Protein AF-A0A7X7Q2X2-F1 (afdb_monomer_lite)

Secondary structure (DSSP, 8-state):
--HHHHHHHHHHHHHHHTTSS-SHHHHHHH-HHHHHHHHHHHHHHHHHHHHHHHHHHTT--GGG----EEEETTEEEEHHHHHHHHHHHHHHHHHHHHHHHHHHHHHHHHHHHHT---HHHHHHHHHHHHTT--

Foldseek 3Di:
DDPVVLLVLLLVLLCVLVVVDPCVVVCCLVPPVNLVVLLVVLVVLLVVLVVVLVCLVVCVPVVPPQQDWDDDDPDTDGVNNVSNVVSVVSNVVSVVVNVVSVVSSVSNVVSNVVQHPDPVNVVVSVVSNVVSPD

Radius of gyration: 22.98 Å; chains: 1; bounding box: 56×24×61 Å

pLDDT: mean 75.87, std 13.73, range [36.34, 94.0]

Structure (mmCIF, N/CA/C/O backbone):
data_AF-A0A7X7Q2X2-F1
#
_entry.id   AF-A0A7X7Q2X2-F1
#
loop_
_atom_site.group_PDB
_atom_site.id
_atom_site.type_symbol
_atom_site.label_atom_id
_atom_site.label_alt_id
_atom_site.label_comp_id
_atom_site.label_asym_id
_atom_site.label_entity_id
_atom_site.label_seq_id
_atom_site.pdbx_PDB_ins_code
_atom_site.Cartn_x
_atom_site.Cartn_y
_atom_site.Cartn_z
_atom_site.occupancy
_atom_site.B_iso_or_equiv
_atom_site.auth_seq_id
_atom_site.auth_comp_id
_atom_site.auth_asym_id
_atom_site.auth_atom_id
_atom_site.pdbx_PDB_model_num
ATOM 1 N N . MET A 1 1 ? -10.763 -0.823 -4.105 1.00 55.44 1 MET A N 1
ATOM 2 C CA . MET A 1 1 ? -10.871 -1.768 -2.963 1.00 55.44 1 MET A CA 1
ATOM 3 C C . MET A 1 1 ? -12.228 -2.457 -3.032 1.00 5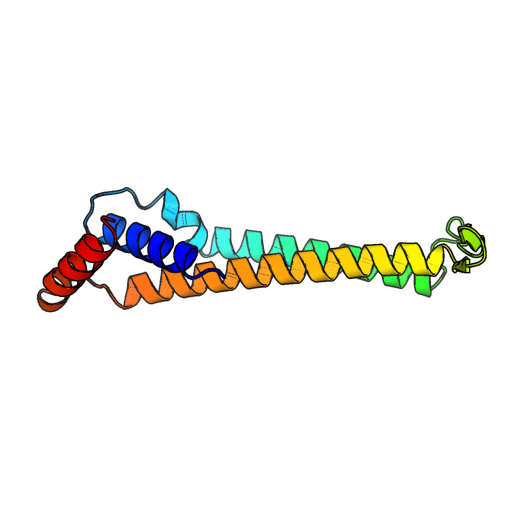5.44 1 MET A C 1
ATOM 5 O O . MET A 1 1 ? -13.220 -1.749 -3.126 1.00 55.44 1 MET A O 1
ATOM 9 N N . ARG A 1 2 ? -12.290 -3.798 -3.063 1.00 59.25 2 ARG A N 1
ATOM 10 C CA . ARG A 1 2 ? -13.566 -4.537 -3.182 1.00 59.25 2 ARG A CA 1
ATOM 11 C C . ARG A 1 2 ? -14.468 -4.277 -1.962 1.00 59.25 2 ARG A C 1
ATOM 13 O O . ARG A 1 2 ? -13.960 -4.129 -0.849 1.00 59.25 2 ARG A O 1
ATOM 20 N N . LYS A 1 3 ? -15.792 -4.265 -2.168 1.00 53.62 3 LYS A N 1
ATOM 21 C CA . LYS A 1 3 ? -16.838 -4.033 -1.143 1.00 53.62 3 LYS A CA 1
ATOM 22 C C . LYS A 1 3 ? -16.669 -4.931 0.100 1.00 53.62 3 LYS A C 1
ATOM 24 O O . LYS A 1 3 ? -16.873 -4.467 1.217 1.00 53.62 3 LYS A O 1
ATOM 29 N N . TYR A 1 4 ? -16.197 -6.167 -0.088 1.00 54.25 4 TYR A N 1
ATOM 30 C CA . TYR A 1 4 ? -15.926 -7.139 0.981 1.00 54.25 4 TYR A CA 1
ATOM 31 C C . TYR A 1 4 ? -14.819 -6.709 1.957 1.00 54.25 4 TYR A C 1
ATOM 33 O O . TYR A 1 4 ? -15.007 -6.799 3.166 1.00 54.25 4 TYR A O 1
ATOM 41 N N . ASN A 1 5 ? -13.710 -6.131 1.477 1.00 70.25 5 ASN A N 1
ATOM 42 C CA . ASN A 1 5 ? -12.624 -5.701 2.370 1.00 70.25 5 ASN A CA 1
ATOM 43 C C . ASN A 1 5 ? -13.029 -4.530 3.273 1.00 70.25 5 ASN A C 1
ATOM 45 O O . ASN A 1 5 ? -12.481 -4.388 4.361 1.00 70.25 5 ASN A O 1
ATOM 49 N N . ARG A 1 6 ? -13.976 -3.689 2.833 1.00 72.12 6 ARG A N 1
ATOM 50 C CA . ARG A 1 6 ? -14.511 -2.600 3.664 1.00 72.12 6 ARG A CA 1
ATOM 51 C C . ARG A 1 6 ? -15.358 -3.157 4.806 1.00 72.12 6 ARG A C 1
ATOM 53 O O . ARG A 1 6 ? -15.098 -2.813 5.950 1.00 72.12 6 ARG A O 1
ATOM 60 N N . LYS A 1 7 ? -16.291 -4.073 4.508 1.00 74.69 7 LYS A N 1
ATOM 61 C CA . LYS A 1 7 ? -17.131 -4.730 5.526 1.00 74.69 7 LYS A CA 1
ATOM 62 C C . LYS A 1 7 ? -16.297 -5.427 6.604 1.00 74.69 7 LYS A C 1
ATOM 64 O O . LYS A 1 7 ? -16.572 -5.240 7.781 1.00 74.69 7 LYS A O 1
ATOM 69 N N . ILE A 1 8 ? -15.251 -6.160 6.210 1.00 77.12 8 ILE A N 1
ATOM 70 C CA . ILE A 1 8 ? -14.369 -6.874 7.150 1.00 77.12 8 ILE A CA 1
ATOM 71 C C . ILE A 1 8 ? -13.608 -5.898 8.059 1.00 77.12 8 ILE A C 1
ATOM 73 O O . ILE A 1 8 ? -13.532 -6.112 9.265 1.00 77.12 8 ILE A O 1
ATOM 77 N N . LEU A 1 9 ? -13.061 -4.805 7.515 1.00 78.12 9 LEU A N 1
ATOM 78 C CA . LEU A 1 9 ? -12.370 -3.798 8.331 1.00 78.12 9 LEU A CA 1
ATOM 79 C C . LEU A 1 9 ? -13.317 -3.102 9.304 1.00 78.12 9 LEU A C 1
ATOM 81 O O . LEU A 1 9 ? -12.952 -2.884 10.456 1.00 78.12 9 LEU A O 1
ATOM 85 N N . THR A 1 10 ? -14.533 -2.788 8.859 1.00 78.19 10 THR A N 1
ATOM 86 C CA . THR A 1 10 ? -15.568 -2.234 9.731 1.00 78.19 10 THR A CA 1
ATOM 87 C C . THR A 1 10 ? -15.929 -3.215 10.844 1.00 78.19 10 THR A C 1
ATOM 89 O O . THR A 1 10 ? -15.960 -2.816 12.005 1.00 78.19 10 THR A O 1
ATOM 92 N N . ALA A 1 11 ? -16.109 -4.498 10.519 1.00 76.25 11 ALA A N 1
ATOM 93 C CA . ALA A 1 11 ? -16.363 -5.557 11.493 1.00 76.25 11 ALA A CA 1
ATOM 94 C C . ALA A 1 11 ? -15.250 -5.656 12.544 1.00 76.25 11 ALA A C 1
ATOM 96 O O . ALA A 1 11 ? -15.535 -5.684 13.737 1.00 76.25 11 ALA A O 1
ATOM 97 N N . LEU A 1 12 ? -13.986 -5.645 12.109 1.00 79.50 12 LEU A N 1
ATOM 98 C CA . LEU A 1 12 ? -12.821 -5.686 12.997 1.00 79.50 12 LEU A CA 1
ATOM 99 C C . LEU A 1 12 ? -12.793 -4.485 13.946 1.00 79.50 12 LEU A C 1
ATOM 101 O O . LEU A 1 12 ? -12.604 -4.655 15.147 1.00 79.50 12 LEU A O 1
ATOM 105 N N . VAL A 1 13 ? -13.015 -3.274 13.428 1.00 83.00 13 VAL A N 1
ATOM 106 C CA . VAL A 1 13 ? -13.076 -2.059 14.257 1.00 83.00 13 VAL A CA 1
ATOM 107 C C . VAL A 1 13 ? -14.207 -2.145 15.282 1.00 83.00 13 VAL A C 1
ATOM 109 O O . VAL A 1 13 ? -14.001 -1.798 16.443 1.00 83.00 13 VAL A O 1
ATOM 112 N N . MET A 1 14 ? -15.380 -2.637 14.879 1.00 77.75 14 MET A N 1
ATOM 113 C CA . MET A 1 14 ? -16.520 -2.796 15.782 1.00 77.75 14 MET A CA 1
ATOM 114 C C . MET A 1 14 ? -16.287 -3.859 16.849 1.00 77.75 14 MET A C 1
ATOM 116 O O . MET A 1 14 ? -16.589 -3.615 18.013 1.00 77.75 14 MET A O 1
ATOM 120 N N . ALA A 1 15 ? -15.726 -5.010 16.478 1.00 76.88 15 ALA A N 1
ATOM 121 C CA . ALA A 1 15 ? -15.371 -6.061 17.423 1.00 76.88 15 ALA A CA 1
ATOM 122 C C . ALA A 1 15 ? -14.377 -5.541 18.471 1.00 76.88 15 ALA A C 1
ATOM 124 O O . ALA A 1 15 ? -14.531 -5.829 19.655 1.00 76.88 15 ALA A O 1
ATOM 125 N N . TYR A 1 16 ? -13.404 -4.722 18.053 1.00 81.19 16 TYR A N 1
ATOM 126 C CA . TYR A 1 16 ? -12.480 -4.076 18.981 1.00 81.19 16 TYR A CA 1
ATOM 127 C C . TYR A 1 16 ? -13.189 -3.081 19.902 1.00 81.19 16 TYR A C 1
ATOM 129 O O . TYR A 1 16 ? -13.020 -3.162 21.114 1.00 81.19 16 TYR A O 1
ATOM 137 N N . LYS A 1 17 ? -14.010 -2.172 19.353 1.00 78.81 17 LYS A N 1
ATOM 138 C CA . LYS A 1 17 ? -14.768 -1.207 20.165 1.00 78.81 17 LYS A CA 1
ATOM 139 C C . LYS A 1 17 ? -15.628 -1.930 21.204 1.00 78.81 17 LYS A C 1
ATOM 141 O O . LYS A 1 17 ? -15.612 -1.520 22.351 1.00 78.81 17 LYS A O 1
ATOM 146 N N . LYS A 1 18 ? -16.285 -3.041 20.841 1.00 72.56 18 LYS A N 1
ATOM 147 C CA . LYS A 1 18 ? -17.069 -3.909 21.746 1.00 72.56 18 LYS A CA 1
ATOM 148 C C . LYS A 1 18 ? -16.248 -4.669 22.800 1.00 72.56 18 LYS A C 1
ATOM 150 O O . LYS A 1 18 ? -16.845 -5.349 23.624 1.00 72.56 18 LYS A O 1
ATOM 155 N N . GLY A 1 19 ? -14.916 -4.622 22.754 1.00 74.69 19 GLY A N 1
ATOM 156 C CA . GLY A 1 19 ? -14.049 -5.410 23.633 1.00 74.69 19 GLY A CA 1
ATOM 157 C C . GLY A 1 19 ? -13.983 -6.905 23.290 1.00 74.69 19 GLY A C 1
ATOM 158 O O . GLY A 1 19 ? -13.411 -7.672 24.054 1.00 74.69 19 GLY A O 1
ATOM 159 N N . LEU A 1 20 ? -14.529 -7.334 22.143 1.00 76.12 20 LEU A N 1
ATOM 160 C CA . LEU A 1 20 ? -14.526 -8.742 21.714 1.00 76.12 20 LEU A CA 1
ATOM 161 C C . LEU A 1 20 ? -13.147 -9.204 21.227 1.00 76.12 20 LEU A C 1
ATOM 163 O O . LEU A 1 20 ? -12.835 -10.390 21.276 1.00 76.12 20 LEU A O 1
ATOM 167 N N . ILE A 1 21 ? -12.330 -8.278 20.717 1.00 76.88 21 ILE A N 1
ATOM 168 C CA . ILE A 1 21 ? -10.969 -8.555 20.248 1.00 76.88 21 ILE A CA 1
ATOM 169 C C . ILE A 1 21 ? -9.984 -7.513 20.777 1.00 76.88 21 ILE A C 1
ATOM 171 O O . ILE A 1 21 ? -10.339 -6.369 21.045 1.00 76.88 21 ILE A O 1
ATOM 175 N N . ASN A 1 22 ? -8.711 -7.898 20.860 1.00 78.50 22 ASN A N 1
ATOM 176 C CA . ASN A 1 22 ? -7.615 -6.995 21.210 1.00 78.50 22 ASN A CA 1
ATOM 177 C C . ASN A 1 22 ? -7.351 -5.965 20.080 1.00 78.50 22 ASN A C 1
ATOM 179 O O . ASN A 1 22 ? -7.654 -6.220 18.914 1.00 78.50 22 ASN A O 1
ATOM 183 N N . ILE A 1 23 ? -6.724 -4.824 20.394 1.00 79.50 23 ILE A N 1
ATOM 184 C CA . ILE A 1 23 ? -6.314 -3.801 19.415 1.00 79.50 23 ILE A CA 1
ATOM 185 C C . ILE A 1 23 ? -5.186 -4.270 18.486 1.00 79.50 23 ILE A C 1
ATOM 187 O O . ILE A 1 23 ? -5.017 -3.724 17.396 1.00 79.50 23 ILE A O 1
ATOM 191 N N . LYS A 1 24 ? -4.406 -5.284 18.891 1.00 80.19 24 LYS A N 1
ATOM 192 C CA . LYS A 1 24 ? -3.244 -5.811 18.143 1.00 80.19 24 LYS A CA 1
ATOM 193 C C . LYS A 1 24 ? -3.462 -5.930 16.614 1.00 80.19 24 LYS A C 1
ATOM 195 O O . LYS A 1 24 ? -2.664 -5.340 15.886 1.00 80.19 24 LYS A O 1
ATOM 200 N N . PRO A 1 25 ? -4.517 -6.596 16.093 1.00 75.88 25 PRO A N 1
ATOM 201 C CA . PRO A 1 25 ? -4.777 -6.704 14.649 1.00 75.88 25 PRO A CA 1
ATOM 202 C C . PRO A 1 25 ? -5.051 -5.366 13.943 1.00 75.88 25 PRO A C 1
ATOM 204 O O . PRO A 1 25 ? -4.820 -5.249 12.739 1.00 75.88 25 PRO A O 1
ATOM 207 N N . LEU A 1 26 ? -5.532 -4.355 14.669 1.00 82.19 26 LEU A N 1
ATOM 208 C CA . LEU A 1 26 ? -5.831 -3.024 14.138 1.00 82.19 26 LEU A CA 1
ATOM 209 C C . LEU A 1 26 ? -4.653 -2.055 14.243 1.00 82.19 26 LEU A C 1
ATOM 211 O O . LEU A 1 26 ? -4.623 -1.047 13.531 1.00 82.19 26 LEU A O 1
ATOM 215 N N . ASN A 1 27 ? -3.675 -2.370 15.095 1.00 82.25 27 ASN A N 1
ATOM 216 C CA . ASN A 1 27 ? -2.556 -1.487 15.400 1.00 82.25 27 ASN A CA 1
ATOM 217 C C . ASN A 1 27 ? -1.791 -1.074 14.134 1.00 82.25 27 ASN A C 1
ATOM 219 O O . ASN A 1 27 ? -1.433 0.092 14.000 1.00 82.25 27 ASN A O 1
ATOM 223 N N . ARG A 1 28 ? -1.692 -1.981 13.148 1.00 81.31 28 ARG A N 1
ATOM 224 C CA . ARG A 1 28 ? -1.067 -1.711 11.843 1.00 81.31 28 ARG A CA 1
ATOM 225 C C . ARG A 1 28 ? -1.645 -0.519 11.087 1.00 81.31 28 ARG A C 1
ATOM 227 O O . ARG A 1 28 ? -0.916 0.110 10.339 1.00 81.31 28 ARG A O 1
ATOM 234 N N . TRP A 1 29 ? -2.926 -0.204 11.277 1.00 84.56 29 TRP A N 1
ATOM 235 C CA . TRP A 1 29 ? -3.582 0.927 10.610 1.00 84.56 29 TRP A CA 1
ATOM 236 C C . TRP A 1 29 ? -3.798 2.130 11.537 1.00 84.56 29 TRP A C 1
ATOM 238 O O . TRP A 1 29 ? -3.980 3.258 11.070 1.00 84.56 29 TRP A O 1
ATOM 248 N N . ILE A 1 30 ? -3.792 1.912 12.853 1.00 83.00 30 ILE A N 1
ATOM 249 C CA . ILE A 1 30 ? -3.976 2.972 13.852 1.00 83.00 30 ILE A CA 1
ATOM 250 C C . ILE A 1 30 ? -2.642 3.674 14.126 1.00 83.00 30 ILE A C 1
ATOM 252 O O . ILE A 1 30 ? -2.571 4.907 14.051 1.00 83.00 30 ILE A O 1
ATOM 256 N N . SER A 1 31 ? -1.587 2.893 14.378 1.00 87.94 31 SER A N 1
ATOM 257 C CA . SER A 1 31 ? -0.261 3.370 14.764 1.00 87.94 31 SER A CA 1
ATOM 258 C C . SER A 1 31 ? 0.348 4.273 13.697 1.00 87.94 31 SER A C 1
ATOM 260 O O . SER A 1 31 ? 0.590 3.868 12.559 1.00 87.94 31 SER A O 1
ATOM 262 N N . ILE A 1 32 ? 0.641 5.515 14.088 1.00 85.00 32 ILE A N 1
ATOM 263 C CA . ILE A 1 32 ? 1.285 6.504 13.218 1.00 85.00 32 ILE A CA 1
ATOM 264 C C . ILE A 1 32 ? 2.675 6.018 12.798 1.00 85.00 32 ILE A C 1
ATOM 266 O O . ILE A 1 32 ? 3.017 6.125 11.625 1.00 85.00 32 ILE A O 1
ATOM 270 N N . LYS A 1 33 ? 3.440 5.419 13.722 1.00 87.81 33 LYS A N 1
ATOM 271 C CA . LYS A 1 33 ? 4.786 4.898 13.441 1.00 87.81 33 LYS A CA 1
ATOM 272 C C . LYS A 1 33 ? 4.755 3.807 12.366 1.00 87.81 33 LYS A C 1
ATOM 274 O O . LYS A 1 33 ? 5.535 3.860 11.422 1.00 87.81 33 LYS A O 1
ATOM 279 N N . GLN A 1 34 ? 3.825 2.855 12.472 1.00 86.88 34 GLN A N 1
ATOM 280 C CA . GLN A 1 34 ? 3.697 1.769 11.490 1.00 86.88 34 GLN A CA 1
ATOM 281 C C . GLN A 1 34 ? 3.191 2.287 10.140 1.00 86.88 34 GLN A C 1
ATOM 283 O O . GLN A 1 34 ? 3.730 1.913 9.100 1.00 86.88 34 GLN A O 1
ATOM 288 N N . ASN A 1 35 ? 2.225 3.211 10.147 1.00 87.94 35 ASN A N 1
ATOM 289 C CA . ASN A 1 35 ? 1.755 3.864 8.927 1.00 87.94 35 ASN A CA 1
ATOM 290 C C . ASN A 1 35 ? 2.879 4.609 8.203 1.00 87.94 35 ASN A C 1
ATOM 292 O O . ASN A 1 35 ? 3.051 4.409 7.003 1.00 87.94 35 ASN A O 1
ATOM 296 N N . LEU A 1 36 ? 3.654 5.424 8.923 1.00 88.75 36 LEU A N 1
ATOM 297 C CA . LEU A 1 36 ? 4.797 6.145 8.362 1.00 88.75 36 LEU A CA 1
ATOM 298 C C . LEU A 1 36 ? 5.832 5.182 7.787 1.00 88.75 36 LEU A C 1
ATOM 300 O O . LEU A 1 36 ? 6.267 5.382 6.659 1.00 88.75 36 LEU A O 1
ATOM 304 N N . TYR A 1 37 ? 6.167 4.111 8.509 1.00 91.50 37 TYR A N 1
ATOM 305 C CA . TYR A 1 37 ? 7.094 3.094 8.018 1.00 91.50 37 TYR A CA 1
ATOM 306 C C . TYR A 1 37 ? 6.623 2.468 6.697 1.00 91.50 37 TYR A C 1
ATOM 308 O O . TYR A 1 37 ? 7.387 2.405 5.736 1.00 91.50 37 TYR A O 1
ATOM 316 N N . HIS A 1 38 ? 5.358 2.042 6.612 1.00 87.88 38 HIS A N 1
ATOM 317 C CA . HIS A 1 38 ? 4.817 1.450 5.387 1.00 87.88 38 HIS A CA 1
ATOM 318 C C . HIS A 1 38 ? 4.781 2.444 4.223 1.00 87.88 38 HIS A C 1
ATOM 320 O O . HIS A 1 38 ? 5.124 2.075 3.103 1.00 87.88 38 HIS A O 1
ATOM 326 N N . ILE A 1 39 ? 4.401 3.696 4.483 1.00 90.50 39 ILE A N 1
ATOM 327 C CA . ILE A 1 39 ? 4.372 4.760 3.475 1.00 90.50 39 ILE A CA 1
ATOM 328 C C . ILE A 1 39 ? 5.787 5.047 2.958 1.00 90.50 39 ILE A C 1
ATOM 330 O O . ILE A 1 39 ? 6.014 5.005 1.749 1.00 90.50 39 ILE A O 1
ATOM 334 N N . LEU A 1 40 ? 6.746 5.266 3.862 1.00 92.00 40 LEU A N 1
ATOM 335 C CA . LEU A 1 40 ? 8.146 5.521 3.517 1.00 92.00 40 LEU A CA 1
ATOM 336 C C . LEU A 1 40 ? 8.762 4.355 2.749 1.00 92.00 40 LEU A C 1
ATOM 338 O O . LEU A 1 40 ? 9.461 4.585 1.771 1.00 92.00 40 LEU A O 1
ATOM 342 N N . LYS A 1 41 ? 8.453 3.111 3.128 1.00 92.88 41 LYS A N 1
ATOM 343 C CA . LYS A 1 41 ? 8.914 1.920 2.406 1.00 92.88 41 LYS A CA 1
ATOM 344 C C . LYS A 1 41 ? 8.518 1.960 0.925 1.00 92.88 41 LYS A C 1
ATOM 346 O O . LYS A 1 41 ? 9.367 1.734 0.069 1.00 92.88 41 LYS A O 1
ATOM 351 N N . TYR A 1 42 ? 7.258 2.279 0.614 1.00 90.94 42 TYR A N 1
ATOM 352 C CA . TYR A 1 42 ? 6.812 2.397 -0.779 1.00 90.94 42 TYR A CA 1
ATOM 353 C C . TYR A 1 42 ? 7.437 3.597 -1.494 1.00 90.94 42 TYR A C 1
ATOM 355 O O . TYR A 1 42 ? 7.821 3.465 -2.654 1.00 90.94 42 TYR A O 1
ATOM 363 N N . PHE A 1 43 ? 7.587 4.740 -0.816 1.00 91.75 43 PHE A N 1
ATOM 364 C CA . PHE A 1 43 ? 8.270 5.901 -1.394 1.00 91.75 43 PHE A CA 1
ATOM 365 C C . PHE A 1 43 ? 9.735 5.611 -1.723 1.00 91.75 43 PHE A C 1
ATOM 367 O O . PHE A 1 43 ? 10.185 5.984 -2.801 1.00 91.75 43 PHE A O 1
ATOM 374 N N . ILE A 1 44 ? 10.455 4.901 -0.852 1.00 94.00 44 ILE A N 1
ATOM 375 C CA . ILE A 1 44 ? 11.840 4.482 -1.098 1.00 94.00 44 ILE A CA 1
ATOM 376 C C . ILE A 1 44 ? 11.907 3.563 -2.318 1.00 94.00 44 ILE A C 1
ATOM 378 O O . ILE A 1 44 ? 12.750 3.775 -3.182 1.00 94.00 44 ILE A O 1
ATOM 382 N N . TYR A 1 45 ? 11.005 2.584 -2.444 1.00 91.56 45 TYR A N 1
ATOM 383 C CA . TYR A 1 45 ? 10.974 1.737 -3.639 1.00 91.56 45 TYR A CA 1
ATOM 384 C C . TYR A 1 45 ? 10.713 2.541 -4.909 1.00 91.56 45 TYR A C 1
ATOM 386 O O . TYR A 1 45 ? 11.449 2.388 -5.879 1.00 91.56 45 TYR A O 1
ATOM 394 N N . ILE A 1 46 ? 9.720 3.433 -4.901 1.00 91.56 46 ILE A N 1
ATOM 395 C CA . ILE A 1 46 ? 9.440 4.305 -6.048 1.00 91.56 46 ILE A CA 1
ATOM 396 C C . ILE A 1 46 ? 10.673 5.151 -6.388 1.00 91.56 46 ILE A C 1
ATOM 398 O O . ILE A 1 46 ? 11.061 5.200 -7.550 1.00 91.56 46 ILE A O 1
ATOM 402 N N . ALA A 1 47 ? 11.323 5.754 -5.390 1.00 91.62 47 ALA A N 1
ATOM 403 C CA . ALA A 1 47 ? 12.524 6.559 -5.583 1.00 91.62 47 ALA A CA 1
ATOM 404 C C . ALA A 1 47 ? 13.680 5.745 -6.182 1.00 91.62 47 ALA A C 1
ATOM 406 O O . ALA A 1 47 ? 14.328 6.221 -7.108 1.00 91.62 47 ALA A O 1
ATOM 407 N N . LEU A 1 48 ? 13.901 4.510 -5.721 1.00 92.94 48 LEU A N 1
ATOM 408 C CA . LEU A 1 48 ? 14.923 3.617 -6.275 1.00 92.94 48 LEU A CA 1
ATOM 409 C C . LEU A 1 48 ? 14.651 3.279 -7.746 1.00 92.94 48 LEU A C 1
ATOM 411 O O . LEU A 1 48 ? 15.566 3.348 -8.562 1.00 92.94 48 LEU A O 1
ATOM 415 N N . PHE A 1 49 ? 13.405 2.960 -8.108 1.00 89.81 49 PHE A N 1
ATOM 416 C CA . PHE A 1 49 ? 13.056 2.668 -9.504 1.00 89.81 49 PHE A CA 1
ATOM 417 C C . PHE A 1 49 ? 13.129 3.911 -10.400 1.00 89.81 49 PHE A C 1
ATOM 419 O O . PHE A 1 49 ? 13.576 3.808 -11.541 1.00 89.81 49 PHE A O 1
ATOM 426 N N . VAL A 1 50 ? 12.744 5.086 -9.892 1.00 88.75 50 VAL A N 1
ATOM 427 C CA . VAL A 1 50 ? 12.905 6.364 -10.606 1.00 88.75 50 VAL A CA 1
ATOM 428 C C . VAL A 1 50 ? 14.384 6.687 -10.808 1.00 88.75 50 VAL A C 1
ATOM 430 O O . VAL A 1 50 ? 14.781 7.006 -11.925 1.00 88.75 50 VAL A O 1
ATOM 433 N N . LEU A 1 51 ? 15.212 6.538 -9.771 1.00 89.31 51 LEU A N 1
ATOM 434 C CA . LEU A 1 51 ? 16.662 6.710 -9.868 1.00 89.31 51 LEU A CA 1
ATOM 435 C C . LEU A 1 51 ? 17.246 5.777 -10.932 1.00 89.31 51 LEU A C 1
ATOM 437 O O . LEU A 1 51 ? 18.053 6.211 -11.746 1.00 89.31 51 LEU A O 1
ATOM 441 N N . MET A 1 52 ? 16.794 4.523 -10.980 1.00 85.19 52 MET A N 1
ATOM 442 C CA . MET A 1 52 ? 17.232 3.571 -11.998 1.00 85.19 52 MET A CA 1
ATOM 443 C C . MET A 1 52 ? 16.894 4.031 -13.424 1.00 85.19 52 MET A C 1
ATOM 445 O O . MET A 1 52 ? 17.722 3.888 -14.320 1.00 85.19 52 MET A O 1
ATOM 449 N N . ILE A 1 53 ? 15.709 4.614 -13.641 1.00 83.81 53 ILE A N 1
ATOM 450 C CA . ILE A 1 53 ? 15.330 5.195 -14.940 1.00 83.81 53 ILE A CA 1
ATOM 451 C C . ILE A 1 53 ? 16.257 6.361 -15.299 1.00 83.81 53 ILE A C 1
ATOM 453 O O . ILE A 1 53 ? 16.752 6.403 -16.423 1.00 83.81 53 ILE A O 1
ATOM 457 N N . LEU A 1 54 ? 16.532 7.262 -14.350 1.00 84.19 54 LEU A N 1
ATOM 458 C CA . LEU A 1 54 ? 17.424 8.404 -14.573 1.00 84.19 54 LEU A CA 1
ATOM 459 C C . LEU A 1 54 ? 18.850 7.952 -14.908 1.00 84.19 54 LEU A C 1
ATOM 461 O O . LEU A 1 54 ? 19.447 8.467 -15.846 1.00 84.19 54 LEU A O 1
ATOM 465 N N . LEU A 1 55 ? 19.385 6.954 -14.198 1.00 84.25 55 LEU A N 1
ATOM 466 C CA . LEU A 1 55 ? 20.718 6.405 -14.479 1.00 84.25 55 LEU A CA 1
ATOM 467 C C . LEU A 1 55 ? 20.822 5.827 -15.898 1.00 84.25 55 LEU A C 1
ATOM 469 O O . LEU A 1 55 ? 21.849 6.001 -16.552 1.00 84.25 55 LEU A O 1
ATOM 473 N N . ILE A 1 56 ? 19.755 5.178 -16.378 1.00 77.31 56 ILE A N 1
ATOM 474 C CA . ILE A 1 56 ? 19.661 4.675 -17.756 1.00 77.31 56 ILE A CA 1
ATOM 475 C C . ILE A 1 56 ? 19.556 5.836 -18.758 1.00 77.31 56 ILE A C 1
ATOM 477 O O . ILE A 1 56 ? 20.161 5.772 -19.820 1.00 77.31 56 ILE A O 1
ATOM 481 N N . GLU A 1 57 ? 18.798 6.892 -18.453 1.00 75.50 57 GLU A N 1
ATOM 482 C CA . GLU A 1 57 ? 18.618 8.041 -19.357 1.00 75.50 57 GLU A CA 1
ATOM 483 C C . GLU A 1 57 ? 19.861 8.911 -19.504 1.00 75.50 57 GLU A C 1
ATOM 485 O O . GLU A 1 57 ? 20.148 9.375 -20.604 1.00 75.50 57 GLU A O 1
ATOM 490 N N . PHE A 1 58 ? 20.615 9.097 -18.423 1.00 81.44 58 PHE A N 1
ATOM 491 C CA . PHE A 1 58 ? 21.837 9.897 -18.426 1.00 81.44 58 PHE A CA 1
ATOM 492 C C . PHE A 1 58 ? 23.087 9.107 -18.838 1.00 81.44 58 PHE A C 1
ATOM 494 O O . PHE A 1 58 ? 24.190 9.633 -18.718 1.00 81.44 58 PHE A O 1
ATOM 501 N N . ASN A 1 59 ? 22.945 7.861 -19.316 1.00 70.94 59 ASN A N 1
ATOM 502 C CA . ASN A 1 59 ? 24.067 6.988 -19.693 1.00 70.94 59 ASN A CA 1
ATOM 503 C C . ASN A 1 59 ? 25.144 6.862 -18.594 1.00 70.94 59 ASN A C 1
ATOM 505 O O . ASN A 1 59 ? 26.319 6.646 -18.878 1.00 70.94 59 ASN A O 1
ATOM 509 N N . LEU A 1 60 ? 24.746 6.958 -17.320 1.00 71.19 60 LEU A N 1
ATOM 510 C CA . LEU A 1 60 ? 25.658 6.844 -16.174 1.00 71.19 60 LEU A CA 1
ATOM 511 C C . LEU A 1 60 ? 26.089 5.390 -15.907 1.00 71.19 60 LEU A C 1
ATOM 513 O O . LEU A 1 60 ? 26.910 5.135 -15.031 1.00 71.19 60 LEU A O 1
ATOM 517 N N . LEU A 1 61 ? 25.532 4.438 -16.661 1.00 68.19 61 LEU A N 1
ATOM 518 C CA . LEU A 1 61 ? 25.851 3.015 -16.626 1.00 68.19 61 LEU A CA 1
ATOM 519 C C . LEU A 1 61 ? 26.253 2.550 -18.041 1.00 68.19 61 LEU A C 1
ATOM 521 O O . LEU A 1 61 ? 25.425 1.970 -18.74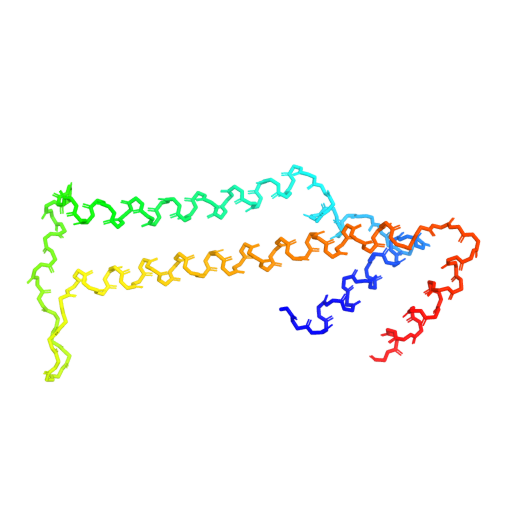3 1.00 68.19 61 LEU A O 1
ATOM 525 N N . PRO A 1 62 ? 27.497 2.809 -18.485 1.00 60.22 62 PRO A N 1
ATOM 526 C CA . PRO A 1 62 ? 27.950 2.489 -19.844 1.00 60.22 62 PRO A CA 1
ATOM 527 C C . PRO A 1 62 ? 27.957 0.978 -20.144 1.00 60.22 62 PRO A C 1
ATOM 529 O O . PRO A 1 62 ? 27.673 0.574 -21.267 1.00 60.22 62 PRO A O 1
ATOM 532 N N . ASP A 1 63 ? 28.151 0.119 -19.138 1.00 59.69 63 ASP A N 1
ATOM 533 C CA . ASP A 1 63 ? 28.027 -1.345 -19.295 1.00 59.69 63 ASP A CA 1
ATOM 534 C C . ASP A 1 63 ? 26.575 -1.802 -19.540 1.00 59.69 63 ASP A C 1
ATOM 536 O O . ASP A 1 63 ? 26.318 -2.907 -20.018 1.00 59.69 63 ASP A O 1
ATOM 540 N N . LEU A 1 64 ? 25.607 -0.927 -19.249 1.00 56.72 64 LEU A N 1
ATOM 541 C CA . LEU A 1 64 ? 24.201 -1.054 -19.626 1.00 56.72 64 LEU A CA 1
ATOM 542 C C . LEU A 1 64 ? 23.911 -0.288 -20.928 1.00 56.72 64 LEU A C 1
ATOM 544 O O . LEU A 1 64 ? 22.801 0.211 -21.111 1.00 56.72 64 LEU A O 1
ATOM 548 N N . HIS A 1 65 ? 24.867 -0.210 -21.861 1.00 55.03 65 HIS A N 1
ATOM 549 C CA . HIS A 1 65 ? 24.585 0.185 -23.241 1.00 55.03 65 HIS A CA 1
ATOM 550 C C . HIS A 1 65 ? 23.574 -0.794 -23.864 1.00 55.03 65 HIS A C 1
ATOM 552 O O . HIS A 1 65 ? 23.881 -1.866 -24.385 1.00 55.03 65 HIS A O 1
ATOM 558 N N . LEU A 1 66 ? 22.304 -0.413 -23.757 1.00 55.56 66 LEU A N 1
ATOM 559 C CA . LEU A 1 66 ? 21.120 -1.197 -24.099 1.00 55.56 66 LEU A CA 1
ATOM 560 C C . LEU A 1 66 ? 20.711 -1.027 -25.572 1.00 55.56 66 LEU A C 1
ATOM 562 O O . LEU A 1 66 ? 19.533 -1.173 -25.909 1.00 55.56 66 LEU A O 1
ATOM 566 N N . ASP A 1 67 ? 21.682 -0.763 -26.448 1.00 55.12 67 ASP A N 1
ATOM 567 C CA . ASP A 1 67 ? 21.488 -0.674 -27.902 1.00 55.12 67 ASP A CA 1
ATOM 568 C C . ASP A 1 67 ? 21.433 -2.047 -28.588 1.00 55.12 67 ASP A C 1
ATOM 570 O O . ASP A 1 67 ? 21.256 -2.154 -29.801 1.00 55.12 67 ASP A O 1
ATOM 574 N N . SER A 1 68 ? 21.491 -3.138 -27.821 1.00 60.31 68 SER A N 1
ATOM 575 C CA . SER A 1 68 ? 21.147 -4.453 -28.356 1.00 60.31 68 SER A CA 1
ATOM 576 C C . SER A 1 68 ? 19.628 -4.579 -28.479 1.00 60.31 68 SER A C 1
ATOM 578 O O . SER A 1 68 ? 18.893 -4.606 -27.493 1.00 60.31 68 SER A O 1
ATOM 580 N N . ASN A 1 69 ? 19.137 -4.670 -29.712 1.00 68.25 69 ASN A N 1
ATOM 581 C CA . ASN A 1 69 ? 17.748 -5.025 -29.985 1.00 68.25 69 ASN A CA 1
ATOM 582 C C . ASN A 1 69 ? 17.520 -6.508 -29.652 1.00 68.25 69 ASN A C 1
ATOM 584 O O . ASN A 1 69 ? 18.372 -7.354 -29.929 1.00 68.25 69 ASN A O 1
ATOM 588 N N . ILE A 1 70 ? 16.377 -6.835 -29.046 1.00 65.00 70 ILE A N 1
ATOM 589 C CA . ILE A 1 70 ? 15.931 -8.229 -28.908 1.00 65.00 70 ILE A CA 1
ATOM 590 C C . ILE A 1 70 ? 15.027 -8.553 -30.093 1.00 65.00 70 ILE A C 1
ATOM 592 O O . ILE A 1 70 ? 14.096 -7.804 -30.394 1.00 65.00 70 ILE A O 1
ATOM 596 N N . TYR A 1 71 ? 15.297 -9.687 -30.739 1.00 66.81 71 TYR A N 1
ATOM 597 C CA . TYR A 1 71 ? 14.473 -10.221 -31.816 1.00 66.81 71 TYR A CA 1
ATOM 598 C C . TYR A 1 71 ? 13.332 -11.058 -31.227 1.00 66.81 71 TYR A C 1
ATOM 600 O O . TYR A 1 71 ? 13.557 -12.139 -30.686 1.00 66.81 71 TYR A O 1
ATOM 608 N N . LEU A 1 72 ? 12.100 -10.558 -31.340 1.00 62.44 72 LEU A N 1
ATOM 609 C CA . LEU A 1 72 ? 10.872 -11.309 -31.065 1.00 62.44 72 LEU A CA 1
ATOM 610 C C . LEU A 1 72 ? 10.104 -11.463 -32.384 1.00 62.44 72 LEU A C 1
ATOM 612 O O . LEU A 1 72 ? 9.255 -10.641 -32.735 1.00 62.44 72 LEU A O 1
ATOM 616 N N . GLY A 1 73 ? 10.444 -12.496 -33.158 1.00 68.94 73 GLY A N 1
ATOM 617 C CA . GLY A 1 73 ? 9.859 -12.718 -34.483 1.00 68.94 73 GLY A CA 1
ATOM 618 C C . GLY A 1 73 ? 10.161 -11.562 -35.448 1.00 68.94 73 GLY A C 1
ATOM 619 O O . GLY A 1 73 ? 11.318 -11.330 -35.780 1.00 68.94 73 GLY A O 1
ATOM 620 N N . LYS A 1 74 ? 9.124 -10.835 -35.900 1.00 66.81 74 LYS A N 1
ATOM 621 C CA . LYS A 1 74 ? 9.229 -9.676 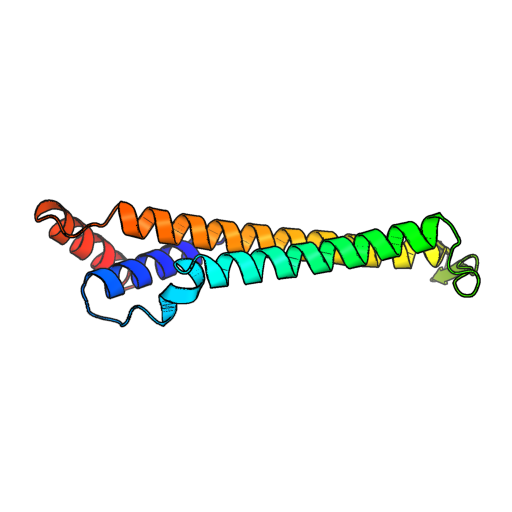-36.820 1.00 66.81 74 LYS A CA 1
ATOM 622 C C . LYS A 1 74 ? 9.285 -8.309 -36.114 1.00 66.81 74 LYS A C 1
ATOM 624 O O . LYS A 1 74 ? 9.271 -7.282 -36.788 1.00 66.81 74 LYS A O 1
ATOM 629 N N . ILE A 1 75 ? 9.271 -8.271 -34.780 1.00 65.12 75 ILE A N 1
ATOM 630 C CA . ILE A 1 75 ? 9.162 -7.027 -34.006 1.00 65.12 75 ILE A CA 1
ATOM 631 C C . ILE A 1 75 ? 10.527 -6.665 -33.419 1.00 65.12 75 ILE A C 1
ATOM 633 O O . ILE A 1 75 ? 11.180 -7.489 -32.778 1.00 65.12 75 ILE A O 1
ATOM 637 N N . PHE A 1 76 ? 10.923 -5.404 -33.609 1.00 67.38 76 PHE A N 1
ATOM 638 C CA . PHE A 1 76 ? 12.168 -4.841 -33.093 1.00 67.38 76 PHE A CA 1
ATOM 639 C C . PHE A 1 76 ? 11.896 -4.075 -31.798 1.00 67.38 76 PHE A C 1
ATOM 641 O O . PHE A 1 76 ? 11.177 -3.071 -31.799 1.00 67.38 76 PHE A O 1
ATOM 648 N N . ILE A 1 77 ? 12.462 -4.541 -30.682 1.00 69.44 77 ILE A N 1
ATOM 649 C CA . ILE A 1 77 ? 12.349 -3.854 -29.392 1.00 69.44 77 ILE A CA 1
ATOM 650 C C . ILE A 1 77 ? 13.748 -3.651 -28.809 1.00 69.44 77 ILE A C 1
ATOM 652 O O . ILE A 1 77 ? 14.474 -4.611 -28.548 1.00 69.44 77 ILE A O 1
ATOM 656 N N . SER A 1 78 ? 14.107 -2.389 -28.570 1.00 70.06 78 SER A N 1
ATOM 657 C CA . SER A 1 78 ? 15.315 -2.030 -27.822 1.00 70.06 78 SER A CA 1
ATOM 658 C C . SER A 1 78 ? 15.211 -2.541 -26.383 1.00 70.06 78 SER A C 1
ATOM 660 O O . SER A 1 78 ? 14.183 -2.345 -25.720 1.00 70.06 78 SER A O 1
ATOM 662 N N . ARG A 1 79 ? 16.283 -3.155 -25.862 1.00 70.06 79 ARG A N 1
ATOM 663 C CA . ARG A 1 79 ? 16.349 -3.582 -24.453 1.00 70.06 79 ARG A CA 1
ATOM 664 C C . ARG A 1 79 ? 16.099 -2.425 -23.490 1.00 70.06 79 ARG A C 1
ATOM 666 O O . ARG A 1 79 ? 15.453 -2.633 -22.465 1.00 70.06 79 ARG A O 1
ATOM 673 N N . ALA A 1 80 ? 16.505 -1.204 -23.845 1.00 68.56 80 ALA A N 1
ATOM 674 C CA . ALA A 1 80 ? 16.247 -0.011 -23.042 1.00 68.56 80 ALA A CA 1
ATOM 675 C C . ALA A 1 80 ? 14.743 0.222 -22.844 1.00 68.56 80 ALA A C 1
ATOM 677 O O . ALA A 1 80 ? 14.296 0.530 -21.740 1.00 68.56 80 ALA A O 1
ATOM 678 N N . ARG A 1 81 ? 13.936 -0.000 -23.890 1.00 73.62 81 ARG A N 1
ATOM 679 C CA . ARG A 1 81 ? 12.473 0.125 -23.817 1.00 73.62 81 ARG A CA 1
ATOM 680 C C . ARG A 1 81 ? 11.857 -0.931 -22.896 1.00 73.62 81 ARG A C 1
ATOM 682 O O . ARG A 1 81 ? 10.930 -0.614 -22.156 1.00 73.62 81 ARG A O 1
ATOM 689 N N . ILE A 1 82 ? 12.384 -2.156 -22.914 1.00 77.56 82 ILE A N 1
ATOM 690 C CA . ILE A 1 82 ? 11.918 -3.255 -22.053 1.00 77.56 82 ILE A CA 1
ATOM 691 C C . ILE A 1 82 ? 12.233 -2.949 -20.587 1.00 77.56 82 ILE A C 1
ATOM 693 O O . ILE A 1 82 ? 11.334 -3.009 -19.751 1.00 77.56 82 ILE A O 1
ATOM 697 N N . ILE A 1 83 ? 13.471 -2.557 -20.273 1.00 78.69 83 ILE A N 1
ATOM 698 C CA . ILE A 1 83 ? 13.883 -2.241 -18.896 1.00 78.69 83 ILE A CA 1
ATOM 699 C C . ILE A 1 83 ? 13.106 -1.040 -18.353 1.00 78.69 83 ILE A C 1
ATOM 701 O O . ILE A 1 83 ? 12.580 -1.104 -17.241 1.00 78.69 83 ILE A O 1
ATOM 705 N N . LYS A 1 84 ? 12.945 0.024 -19.152 1.00 78.12 84 LYS A N 1
ATOM 706 C CA . LYS A 1 84 ? 12.089 1.159 -18.779 1.00 78.12 84 LYS A CA 1
ATOM 707 C C . LYS A 1 84 ? 10.651 0.707 -18.522 1.00 78.12 84 LYS A C 1
AT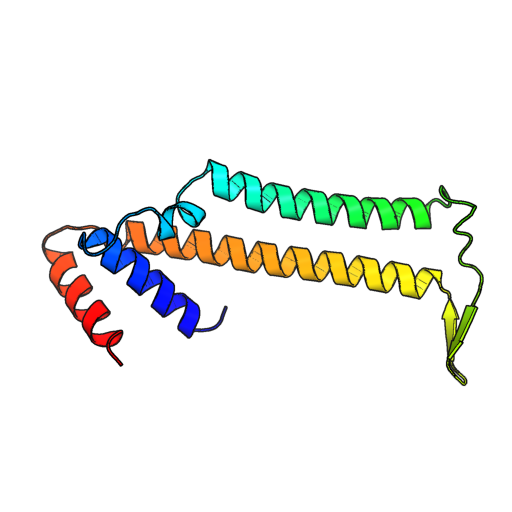OM 709 O O . LYS A 1 84 ? 10.088 1.058 -17.491 1.00 78.12 84 LYS A O 1
ATOM 714 N N . GLY A 1 85 ? 10.073 -0.114 -19.403 1.00 83.00 85 GLY A N 1
ATOM 715 C CA . GLY A 1 85 ? 8.722 -0.660 -19.234 1.00 83.00 85 GLY A CA 1
ATOM 716 C C . GLY A 1 85 ? 8.551 -1.472 -17.945 1.00 83.00 85 GLY A C 1
ATOM 717 O O . GLY A 1 85 ? 7.568 -1.283 -17.228 1.00 83.00 85 GLY A O 1
ATOM 718 N N . ILE A 1 86 ? 9.532 -2.314 -17.607 1.00 86.62 86 ILE A N 1
ATOM 719 C CA 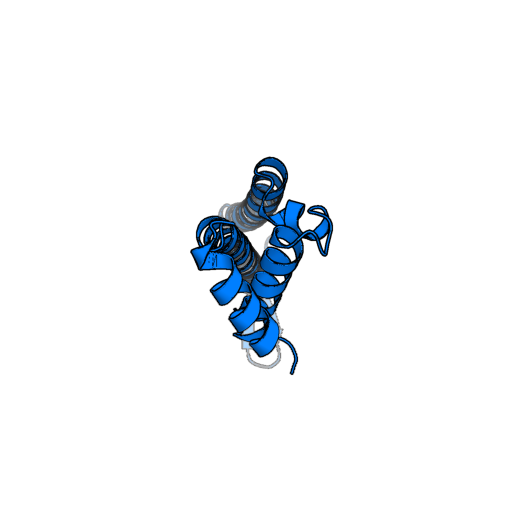. ILE A 1 86 ? 9.562 -3.076 -16.351 1.00 86.62 86 ILE A CA 1
ATOM 720 C C . ILE A 1 86 ? 9.614 -2.125 -15.146 1.00 86.62 86 ILE A C 1
ATOM 722 O O . ILE A 1 86 ? 8.798 -2.256 -14.232 1.00 86.62 86 ILE A O 1
ATOM 726 N N . ASN A 1 87 ? 10.508 -1.130 -15.160 1.00 86.31 87 ASN A N 1
ATOM 727 C CA . ASN A 1 87 ? 10.628 -0.142 -14.083 1.00 86.31 87 ASN A CA 1
ATOM 728 C C . ASN A 1 87 ? 9.337 0.671 -13.896 1.00 86.31 87 ASN A C 1
ATOM 730 O O . ASN A 1 87 ? 8.865 0.816 -12.767 1.00 86.31 87 ASN A O 1
ATOM 734 N N . TYR A 1 88 ? 8.704 1.128 -14.981 1.00 87.75 88 TYR A N 1
ATOM 735 C CA . TYR A 1 88 ? 7.394 1.783 -14.907 1.00 87.75 88 TYR A CA 1
ATOM 736 C C . TYR A 1 88 ? 6.322 0.858 -14.321 1.00 87.75 88 TYR A C 1
ATOM 738 O O . TYR A 1 88 ? 5.542 1.291 -13.472 1.00 87.75 88 TYR A O 1
ATOM 746 N N . GLY A 1 89 ? 6.312 -0.421 -14.706 1.00 89.44 89 GLY A N 1
ATOM 747 C CA . GLY A 1 89 ? 5.416 -1.425 -14.130 1.00 89.44 89 GLY A CA 1
ATOM 748 C C . GLY A 1 89 ? 5.580 -1.556 -12.613 1.00 89.44 89 GLY A C 1
ATOM 749 O O . GLY A 1 89 ? 4.589 -1.532 -11.877 1.00 89.44 89 GLY A O 1
ATOM 750 N N . PHE A 1 90 ? 6.822 -1.613 -12.125 1.00 91.06 90 PHE A N 1
ATOM 751 C CA . PHE A 1 90 ? 7.111 -1.642 -10.689 1.00 91.06 90 PHE A CA 1
ATOM 752 C C . PHE A 1 90 ? 6.681 -0.360 -9.971 1.00 91.06 90 PHE A C 1
ATOM 754 O O . PHE A 1 90 ? 6.119 -0.440 -8.875 1.00 91.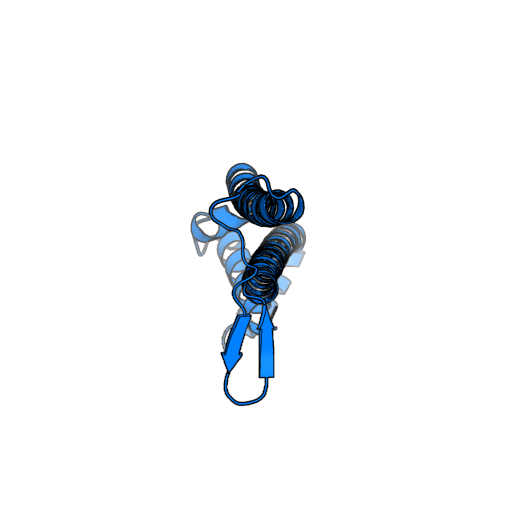06 90 PHE A O 1
ATOM 761 N N . ILE A 1 91 ? 6.891 0.814 -10.571 1.00 91.38 91 ILE A N 1
ATOM 762 C CA . ILE A 1 91 ? 6.444 2.094 -10.000 1.00 91.38 91 ILE A CA 1
ATOM 763 C C . ILE A 1 91 ? 4.918 2.109 -9.855 1.00 91.38 91 ILE A C 1
ATOM 765 O O . ILE A 1 91 ? 4.404 2.378 -8.766 1.00 91.38 91 ILE A O 1
ATOM 769 N N . VAL A 1 92 ? 4.188 1.754 -10.915 1.00 93.06 92 VAL A N 1
ATOM 770 C CA . VAL A 1 92 ? 2.716 1.706 -10.912 1.00 93.06 92 VAL A CA 1
ATOM 771 C C . VAL A 1 92 ? 2.198 0.718 -9.868 1.00 93.06 92 VAL A C 1
ATOM 773 O O . VAL A 1 92 ? 1.257 1.026 -9.132 1.00 93.06 92 VAL A O 1
ATOM 776 N N . LEU A 1 93 ? 2.826 -0.452 -9.749 1.00 92.56 93 LEU A N 1
ATOM 777 C CA . LEU A 1 93 ? 2.452 -1.460 -8.761 1.00 92.56 93 LEU A CA 1
ATOM 778 C C . LEU A 1 93 ? 2.674 -0.970 -7.322 1.00 92.56 93 LEU A C 1
ATOM 780 O O . LEU A 1 93 ? 1.789 -1.146 -6.480 1.00 92.56 93 LEU A O 1
ATOM 784 N N . ASN A 1 94 ? 3.804 -0.318 -7.037 1.00 90.44 94 ASN A N 1
ATOM 785 C CA . ASN A 1 94 ? 4.074 0.257 -5.715 1.00 90.44 94 ASN A CA 1
ATOM 786 C C . ASN A 1 94 ? 3.103 1.398 -5.379 1.00 90.44 94 ASN A C 1
ATOM 788 O O . ASN A 1 94 ? 2.573 1.439 -4.267 1.00 90.44 94 ASN A O 1
ATOM 792 N N . LEU A 1 95 ? 2.794 2.270 -6.345 1.00 91.81 95 LEU A N 1
ATOM 793 C CA . LEU A 1 95 ? 1.777 3.315 -6.187 1.00 91.81 95 LEU A CA 1
ATOM 794 C C . LEU A 1 95 ? 0.401 2.717 -5.887 1.00 91.81 95 LEU A C 1
ATOM 796 O O . LEU A 1 95 ? -0.259 3.126 -4.933 1.00 91.81 95 LEU A O 1
ATOM 800 N N . TYR A 1 96 ? -0.011 1.695 -6.637 1.00 92.56 96 TYR A N 1
ATOM 801 C CA . TYR A 1 96 ? -1.278 1.006 -6.407 1.00 92.56 96 TYR A CA 1
ATOM 802 C C . TYR A 1 96 ? -1.359 0.396 -4.998 1.00 92.56 96 TYR A C 1
ATOM 804 O O . TYR A 1 96 ? -2.381 0.529 -4.310 1.00 92.56 96 TYR A O 1
ATOM 812 N N . GLN A 1 97 ? -0.289 -0.263 -4.542 1.00 89.31 97 GLN A N 1
ATOM 813 C CA . GLN A 1 97 ? -0.225 -0.846 -3.201 1.00 89.31 97 GLN A CA 1
ATOM 814 C C . GLN A 1 97 ? -0.279 0.228 -2.110 1.00 89.31 97 GLN A C 1
ATOM 816 O O . GLN A 1 97 ? -1.042 0.075 -1.149 1.00 89.31 97 GLN A O 1
ATOM 821 N N . LEU A 1 98 ? 0.444 1.335 -2.292 1.00 90.38 98 LEU A N 1
ATOM 822 C CA . LEU A 1 98 ? 0.415 2.485 -1.394 1.00 90.38 98 LEU A CA 1
ATOM 823 C C . LEU A 1 98 ? -0.991 3.094 -1.311 1.00 90.38 98 LEU A C 1
ATOM 825 O O . LEU A 1 98 ? -1.525 3.251 -0.213 1.00 90.38 98 LEU A O 1
ATOM 829 N N . SER A 1 99 ? -1.644 3.365 -2.445 1.00 89.69 99 SER A N 1
ATOM 830 C CA . SER A 1 99 ? -3.011 3.904 -2.469 1.00 89.69 99 SER A CA 1
ATOM 831 C C . SER A 1 99 ? -4.002 2.968 -1.778 1.00 89.69 99 SER A C 1
ATOM 833 O O . SER A 1 99 ? -4.855 3.408 -1.004 1.00 89.69 99 SER A O 1
ATOM 835 N N . LYS A 1 100 ? -3.880 1.655 -2.008 1.00 89.19 100 LYS A N 1
ATOM 836 C CA . LYS A 1 100 ? -4.715 0.649 -1.340 1.00 89.19 100 LYS A CA 1
ATOM 837 C C . LYS A 1 100 ? -4.493 0.656 0.174 1.00 89.19 100 LYS A C 1
ATOM 839 O O . LYS A 1 100 ? -5.472 0.557 0.914 1.00 89.19 100 LYS A O 1
ATOM 844 N N . TYR A 1 101 ? -3.247 0.774 0.626 1.00 88.69 101 TYR A N 1
ATOM 845 C CA . TYR A 1 101 ? -2.897 0.852 2.043 1.00 88.69 101 TYR A CA 1
ATOM 846 C C . TYR A 1 101 ? -3.448 2.124 2.701 1.00 88.69 101 TYR A C 1
ATOM 848 O O . TYR A 1 101 ? -4.149 2.042 3.710 1.00 88.69 101 TYR A O 1
ATOM 856 N N . LEU A 1 102 ? -3.220 3.291 2.095 1.00 88.94 102 LEU A N 1
ATOM 857 C CA . LEU A 1 102 ? -3.724 4.577 2.588 1.00 88.94 102 LEU A CA 1
ATOM 858 C C . LEU A 1 102 ? -5.250 4.580 2.714 1.00 88.94 102 LEU A C 1
ATOM 860 O O . LEU A 1 102 ? -5.792 5.044 3.717 1.00 88.94 102 LEU A O 1
ATOM 864 N N . LEU A 1 103 ? -5.948 3.988 1.742 1.00 89.25 103 LEU A N 1
ATOM 865 C CA . LEU A 1 103 ? -7.402 3.873 1.782 1.00 89.25 103 LEU A CA 1
ATOM 866 C C . LEU A 1 103 ? -7.879 2.977 2.938 1.00 89.25 103 LEU A C 1
ATOM 868 O O . LEU A 1 103 ? -8.896 3.280 3.557 1.00 89.25 103 LEU A O 1
ATOM 872 N N . GLN A 1 104 ? -7.146 1.908 3.276 1.00 86.12 104 GLN A N 1
ATOM 873 C CA . GLN A 1 104 ? -7.438 1.093 4.464 1.00 86.12 104 GLN A CA 1
ATOM 874 C C . GLN A 1 104 ? -7.240 1.882 5.760 1.00 86.12 104 GLN A C 1
ATOM 876 O O . GLN A 1 104 ? -8.121 1.859 6.618 1.00 86.12 104 GLN A O 1
ATOM 881 N N . VAL A 1 105 ? -6.120 2.602 5.886 1.00 88.06 105 VAL A N 1
ATOM 882 C CA . VAL A 1 105 ? -5.824 3.448 7.053 1.00 88.06 105 VAL A CA 1
ATOM 883 C C . VAL A 1 105 ? -6.913 4.499 7.251 1.00 88.06 105 VAL A C 1
ATOM 885 O O . VAL A 1 105 ? -7.438 4.644 8.358 1.00 88.06 105 VAL A O 1
ATOM 888 N N . TYR A 1 106 ? -7.296 5.191 6.176 1.00 88.62 106 TYR A N 1
ATOM 889 C CA . TYR A 1 106 ? -8.381 6.167 6.191 1.00 88.62 106 TYR A CA 1
ATOM 890 C C . TYR A 1 106 ? -9.691 5.540 6.683 1.00 88.62 106 TYR A C 1
ATOM 892 O O . TYR A 1 106 ? -10.293 6.048 7.628 1.00 88.62 106 TYR A O 1
ATOM 900 N N . TYR A 1 107 ? -10.098 4.401 6.109 1.00 86.06 107 TYR A N 1
ATOM 901 C CA . TYR A 1 107 ? -11.342 3.725 6.489 1.00 86.06 107 TYR A CA 1
ATOM 902 C C . TYR A 1 107 ? -11.351 3.270 7.950 1.00 86.06 107 TYR A C 1
ATOM 904 O O . TYR A 1 107 ? -12.356 3.455 8.636 1.00 86.06 107 TYR A O 1
ATOM 912 N N . VAL A 1 108 ? -10.252 2.693 8.443 1.00 86.06 108 VAL A N 1
ATOM 913 C CA . VAL A 1 108 ? -10.144 2.258 9.845 1.00 86.06 108 VAL A CA 1
ATOM 914 C C . VAL A 1 108 ? -10.275 3.455 10.785 1.00 86.06 108 VAL A C 1
ATOM 916 O O . VAL A 1 108 ? -11.065 3.404 11.728 1.00 86.06 108 VAL A O 1
ATOM 919 N N . ARG A 1 109 ? -9.568 4.556 10.506 1.00 86.44 109 ARG A N 1
ATOM 920 C CA . ARG A 1 109 ? -9.633 5.782 11.319 1.00 86.44 109 ARG A CA 1
ATOM 921 C C . ARG A 1 109 ? -11.013 6.436 11.275 1.00 86.44 109 ARG A C 1
ATOM 923 O O . ARG A 1 109 ? -11.516 6.859 12.311 1.00 86.44 109 ARG A O 1
ATOM 930 N N . TRP A 1 110 ? -11.636 6.482 10.101 1.00 86.81 110 TRP A N 1
ATOM 931 C CA . TRP A 1 110 ? -12.996 6.991 9.925 1.00 86.81 110 TRP A CA 1
ATOM 932 C C . TRP A 1 110 ? -14.012 6.174 10.735 1.00 86.81 110 TRP A C 1
ATOM 934 O O . TRP A 1 110 ? -14.801 6.747 11.483 1.00 86.81 110 TRP A O 1
ATOM 944 N N . THR A 1 111 ? -13.923 4.842 10.659 1.00 82.00 111 THR A N 1
ATOM 945 C CA . THR A 1 111 ? -14.799 3.907 11.387 1.00 82.00 111 THR A CA 1
ATOM 946 C C . THR A 1 111 ? -14.605 4.038 12.901 1.00 82.00 111 THR A C 1
ATOM 948 O O . THR A 1 111 ? -15.577 4.100 13.645 1.00 82.00 111 THR A O 1
ATOM 951 N N . MET A 1 112 ? -13.358 4.150 13.368 1.00 80.94 112 MET A N 1
ATOM 952 C CA . MET A 1 112 ? -13.052 4.352 14.790 1.00 80.94 112 MET A CA 1
ATOM 953 C C . MET A 1 112 ? -13.670 5.631 15.365 1.00 80.94 112 MET A C 1
ATOM 955 O O . MET A 1 112 ? -14.046 5.628 16.533 1.00 80.94 112 MET A O 1
ATOM 959 N N . ARG A 1 113 ? -13.763 6.699 14.558 1.00 83.12 113 ARG A N 1
ATOM 960 C CA . ARG A 1 113 ? -14.378 7.979 14.946 1.00 83.12 113 ARG A CA 1
ATOM 961 C C . ARG A 1 113 ? -15.906 7.958 14.870 1.00 83.12 113 ARG A C 1
ATOM 963 O O . ARG A 1 113 ? -16.551 8.569 15.704 1.00 83.12 113 ARG A O 1
ATOM 970 N N . HIS A 1 114 ? -16.482 7.283 13.873 1.00 78.00 114 HIS A N 1
ATOM 971 C CA . HIS A 1 114 ? -17.939 7.266 13.672 1.00 78.00 114 HIS A CA 1
ATOM 972 C C . HIS A 1 114 ? -18.682 6.363 14.659 1.00 78.00 114 HIS A C 1
ATOM 974 O O . HIS A 1 114 ? -19.828 6.640 14.992 1.00 78.00 114 HIS A O 1
ATOM 980 N N . TYR A 1 115 ? -18.049 5.286 15.126 1.00 68.25 115 TYR A N 1
ATOM 981 C CA . TYR A 1 115 ? -18.682 4.300 16.004 1.00 68.25 115 TYR A CA 1
ATOM 982 C C . TYR A 1 115 ? -18.155 4.393 17.438 1.00 68.25 115 TYR A C 1
ATOM 984 O O . TYR A 1 115 ? -17.697 3.401 18.010 1.00 68.25 115 TYR A O 1
ATOM 992 N N . ASP A 1 116 ? -18.175 5.598 18.008 1.00 62.31 116 ASP A N 1
ATOM 993 C CA . ASP A 1 116 ? -17.808 5.800 19.410 1.00 62.31 116 ASP A CA 1
ATOM 994 C C . ASP A 1 116 ? -18.880 5.264 20.362 1.00 62.31 116 ASP A C 1
ATOM 996 O O . ASP A 1 116 ? -20.062 5.284 20.037 1.00 62.31 116 ASP A O 1
ATOM 1000 N N . MET A 1 117 ? -18.490 4.765 21.534 1.00 58.28 117 MET A N 1
ATOM 1001 C CA . MET A 1 117 ? -19.419 4.182 22.511 1.00 58.28 117 MET A CA 1
ATOM 1002 C C . MET A 1 117 ? -20.180 5.263 23.291 1.00 58.28 117 MET A C 1
ATOM 1004 O O . MET A 1 117 ? -20.000 5.410 24.491 1.00 58.28 117 MET A O 1
ATOM 1008 N N . ASN A 1 118 ? -21.045 6.014 22.613 1.00 53.75 118 ASN A N 1
ATOM 1009 C CA . ASN A 1 118 ? -22.153 6.711 23.268 1.00 53.75 118 ASN A CA 1
ATOM 1010 C C . ASN A 1 118 ? -23.400 5.817 23.226 1.00 53.75 118 ASN A C 1
ATOM 1012 O O . ASN A 1 118 ? -23.535 4.984 22.330 1.00 53.75 118 ASN A O 1
ATOM 1016 N N . SER A 1 119 ? -24.317 5.977 24.181 1.00 50.97 119 SER A N 1
ATOM 1017 C CA . SER A 1 119 ? -25.524 5.144 24.347 1.00 50.97 119 SER A CA 1
ATOM 1018 C C . SER A 1 119 ? -26.339 4.945 23.055 1.00 50.97 119 SER A C 1
ATOM 1020 O O . SER A 1 119 ? -26.771 3.828 22.784 1.00 50.97 119 SER A O 1
ATOM 1022 N N . ASN A 1 120 ? -26.439 5.962 22.188 1.00 54.09 120 ASN A N 1
ATOM 1023 C CA . ASN A 1 120 ? -27.100 5.870 20.870 1.00 54.09 120 ASN A CA 1
ATOM 1024 C C . ASN A 1 120 ? -26.360 5.009 19.826 1.00 54.09 120 ASN A C 1
ATOM 1026 O O . ASN A 1 120 ? -26.952 4.563 18.844 1.00 54.09 120 ASN A O 1
ATOM 1030 N N . ASN A 1 121 ? -25.064 4.754 20.006 1.00 56.56 121 ASN A N 1
ATOM 1031 C CA . ASN A 1 121 ? -24.246 4.018 19.043 1.00 56.56 121 ASN A CA 1
ATOM 1032 C C . ASN A 1 121 ? -24.205 2.512 19.312 1.00 56.56 121 ASN A C 1
ATOM 1034 O O . ASN A 1 121 ? -23.799 1.775 18.417 1.00 56.56 121 ASN A O 1
ATOM 1038 N N . ILE A 1 122 ? -24.647 2.034 20.483 1.00 58.53 122 ILE A N 1
ATOM 1039 C CA . ILE A 1 122 ? -24.711 0.595 20.810 1.00 58.53 122 ILE A CA 1
ATOM 1040 C C . ILE A 1 122 ? -25.713 -0.119 19.890 1.00 58.53 122 ILE A C 1
ATOM 1042 O O . ILE A 1 122 ? -25.425 -1.199 19.369 1.00 58.53 122 ILE A O 1
ATOM 1046 N N . GLU A 1 123 ? -26.855 0.515 19.618 1.00 56.72 123 GLU A N 1
ATOM 1047 C CA . GLU A 1 123 ? -27.890 -0.013 18.726 1.00 56.72 123 GLU A CA 1
ATOM 1048 C C . GLU A 1 123 ? -27.404 -0.077 17.267 1.00 56.72 123 GLU A C 1
ATOM 1050 O O . GLU A 1 123 ? -27.573 -1.088 16.578 1.00 56.72 123 GLU A O 1
ATOM 1055 N N . ILE A 1 124 ? -26.682 0.957 16.820 1.00 58.50 124 ILE A N 1
ATOM 1056 C CA . ILE A 1 124 ? -26.020 0.994 15.509 1.00 58.50 124 ILE A CA 1
ATOM 1057 C C . ILE A 1 124 ? -24.936 -0.093 15.423 1.00 58.50 124 ILE A C 1
ATOM 1059 O O . ILE A 1 124 ? -24.847 -0.801 14.414 1.00 58.50 124 ILE A O 1
ATOM 1063 N N . LEU A 1 125 ? -24.145 -0.273 16.485 1.00 57.53 125 LEU A N 1
ATOM 1064 C CA . LEU A 1 125 ? -23.128 -1.321 16.587 1.00 57.53 125 LEU A CA 1
ATOM 1065 C C . LEU A 1 125 ? -23.767 -2.708 16.440 1.00 57.53 125 LEU A C 1
ATOM 1067 O O . LEU A 1 125 ? -23.277 -3.539 15.673 1.00 57.53 125 LEU A O 1
ATOM 1071 N N . ASN A 1 126 ? -24.877 -2.964 17.134 1.00 60.47 126 ASN A N 1
ATOM 1072 C CA . ASN A 1 126 ? -25.602 -4.234 17.065 1.00 60.47 126 ASN A CA 1
ATOM 1073 C C . ASN A 1 126 ? -26.210 -4.480 15.680 1.00 60.47 126 ASN A C 1
ATOM 1075 O O . ASN A 1 126 ? -26.002 -5.557 15.116 1.00 60.47 126 ASN A O 1
ATOM 1079 N N . ARG A 1 127 ? -26.839 -3.470 15.067 1.00 60.00 127 ARG A N 1
ATOM 1080 C CA . ARG A 1 127 ? -27.415 -3.567 13.714 1.00 60.00 127 ARG A CA 1
ATOM 1081 C C . ARG A 1 127 ? -26.361 -3.855 12.639 1.00 60.00 127 ARG A C 1
ATOM 1083 O O . ARG A 1 127 ? -26.634 -4.592 11.692 1.00 60.00 127 ARG A O 1
ATOM 1090 N N . VAL A 1 128 ? -25.162 -3.282 12.753 1.00 56.62 128 VAL A N 1
ATOM 1091 C CA . VAL A 1 128 ? -24.080 -3.529 11.786 1.00 56.62 128 VAL A CA 1
ATOM 1092 C C . VAL A 1 128 ? -23.456 -4.909 11.991 1.00 56.62 128 VAL A C 1
ATOM 1094 O O . VAL A 1 128 ? -23.224 -5.596 11.001 1.00 56.62 128 VAL A O 1
ATOM 1097 N N . THR A 1 129 ? -23.263 -5.354 13.239 1.00 54.62 129 THR A N 1
ATOM 1098 C CA . THR A 1 129 ? -22.736 -6.706 13.528 1.00 54.62 129 THR A CA 1
ATOM 1099 C C . THR A 1 129 ? -23.663 -7.796 12.973 1.00 54.62 129 THR A C 1
ATOM 1101 O O . THR A 1 129 ? -23.191 -8.719 12.316 1.00 54.62 129 THR A O 1
ATOM 1104 N N . TYR A 1 130 ? -24.981 -7.636 13.137 1.00 50.81 130 TYR A N 1
ATOM 1105 C CA . TYR A 1 130 ? -25.991 -8.576 12.627 1.00 50.81 130 TYR A CA 1
ATOM 1106 C C . TYR A 1 130 ? -26.028 -8.651 11.088 1.00 50.81 130 TYR A C 1
ATOM 1108 O O . TYR A 1 130 ? -26.330 -9.685 10.505 1.00 50.81 130 TYR A O 1
ATOM 1116 N N . LYS A 1 131 ? -25.668 -7.561 10.395 1.00 48.97 131 LYS A N 1
ATOM 1117 C CA . LYS A 1 131 ? -25.522 -7.543 8.926 1.00 48.97 131 LYS A CA 1
ATOM 1118 C C . LYS A 1 131 ? -24.214 -8.169 8.424 1.00 48.97 131 LYS A C 1
ATOM 1120 O O . LYS A 1 131 ? -24.037 -8.283 7.210 1.00 48.97 131 LYS A O 1
ATOM 1125 N N . ILE A 1 132 ? -23.277 -8.484 9.319 1.00 46.81 132 ILE A N 1
ATOM 1126 C CA . ILE A 1 132 ? -21.979 -9.095 8.993 1.00 46.81 132 ILE A CA 1
ATOM 1127 C C . ILE A 1 132 ? -22.021 -10.619 9.193 1.00 46.81 132 ILE A C 1
ATOM 1129 O O . ILE A 1 132 ? -21.271 -11.322 8.526 1.00 46.81 132 ILE A O 1
ATOM 1133 N N . THR A 1 133 ? -22.909 -11.135 10.046 1.00 36.53 133 THR A N 1
ATOM 1134 C CA . THR A 1 133 ? -23.207 -12.570 10.183 1.00 36.53 133 THR A CA 1
ATOM 1135 C C . THR A 1 133 ? -24.057 -13.079 9.013 1.00 36.53 133 THR A C 1
ATOM 1137 O O . THR A 1 133 ? -25.235 -13.355 9.209 1.00 36.53 133 THR A O 1
ATOM 1140 N N . VAL A 1 134 ? -23.483 -13.146 7.804 1.00 36.34 134 VAL A N 1
ATOM 1141 C CA . VAL A 1 134 ? -23.931 -13.968 6.653 1.00 36.34 134 VAL A CA 1
ATOM 1142 C C . VAL A 1 134 ? -22.722 -14.281 5.778 1.00 36.34 134 VAL A C 1
ATOM 1144 O O . VAL A 1 134 ? -22.059 -13.311 5.333 1.00 36.34 134 VAL A O 1
#

Sequence (134 aa):
MRKYNRKILTALVMAYKKGLINIKPLNRWISIKQNLYHILKYFIYIALFVLMILLIEFNLLPDLHLDSNIYLGKIFISRARIIKGINYGFIVLNLYQLSKYLLQVYYVRWTMRHYDMNSNNIEILNRVTYKITV